Protein AF-A0A2E0WSS2-F1 (afdb_monomer)

Mean predicted aligned error: 5.49 Å

Secondary structure (DSSP, 8-state):
-HHHHHHHHHHHHH--PPPSS----TTTTTT--EEEEEESSGGGS-HHHHHHHHTTEEEEEEE--SSS------

pLDDT: mean 92.87, std 5.08, range [77.94, 98.12]

Structure (mmCIF, N/CA/C/O backbone):
data_AF-A0A2E0WSS2-F1
#
_entry.id   AF-A0A2E0WSS2-F1
#
loop_
_atom_site.group_PDB
_atom_site.id
_atom_site.type_symbol
_atom_site.label_atom_id
_atom_site.label_alt_id
_atom_site.label_comp_id
_atom_site.label_asym_id
_atom_site.label_entity_id
_atom_site.label_seq_id
_atom_site.pdbx_PDB_ins_code
_atom_site.Cartn_x
_atom_site.Cartn_y
_atom_site.Cartn_z
_atom_site.occupancy
_atom_site.B_iso_or_equiv
_atom_site.auth_seq_id
_atom_site.auth_comp_id
_atom_site.auth_asym_id
_atom_site.auth_atom_id
_atom_site.pdbx_PDB_model_num
ATOM 1 N N . HIS A 1 1 ? -33.667 17.446 12.184 1.00 78.94 1 HIS A N 1
ATOM 2 C CA . HIS A 1 1 ? -32.300 18.011 12.198 1.00 78.94 1 HIS A CA 1
ATOM 3 C C . HIS A 1 1 ? -31.512 17.522 13.419 1.00 78.94 1 HIS A C 1
ATOM 5 O O . HIS A 1 1 ? -30.490 16.874 13.232 1.00 78.94 1 HIS A O 1
ATOM 11 N N . GLU A 1 2 ? -32.024 17.690 14.646 1.00 92.88 2 GLU A N 1
ATOM 12 C CA . GLU A 1 2 ? -31.364 17.223 15.885 1.00 92.88 2 GLU A CA 1
ATOM 13 C C . GLU A 1 2 ? -31.059 15.718 15.945 1.00 92.88 2 GLU A C 1
ATOM 15 O O . GLU A 1 2 ? -29.971 15.338 16.366 1.00 92.88 2 GLU A O 1
ATOM 20 N N . ALA A 1 3 ? -31.966 14.848 15.483 1.00 90.31 3 ALA A N 1
ATOM 21 C CA . ALA A 1 3 ? -31.739 13.397 15.507 1.00 90.31 3 ALA A CA 1
ATOM 22 C C . ALA A 1 3 ? -30.512 12.971 14.676 1.00 90.31 3 ALA A C 1
ATOM 24 O O . ALA A 1 3 ? -29.719 12.141 15.117 1.00 90.31 3 ALA A O 1
ATOM 25 N N . ALA A 1 4 ? -30.311 13.586 13.504 1.00 90.81 4 ALA A N 1
ATOM 26 C CA . ALA A 1 4 ? -29.153 13.318 12.652 1.00 90.81 4 ALA A CA 1
ATOM 27 C C . ALA A 1 4 ? -27.845 13.808 13.295 1.00 90.81 4 ALA A C 1
ATOM 29 O O . ALA A 1 4 ? -26.832 13.113 13.222 1.00 90.81 4 ALA A O 1
ATOM 30 N N . ILE A 1 5 ? -27.877 14.965 13.971 1.00 93.81 5 ILE A N 1
ATOM 31 C CA . ILE A 1 5 ? -26.732 15.477 14.737 1.00 93.81 5 ILE A CA 1
ATOM 32 C C . ILE A 1 5 ? -26.401 14.501 15.867 1.00 93.81 5 ILE A C 1
ATOM 34 O O . ILE A 1 5 ? -25.267 14.045 15.964 1.00 93.81 5 ILE A O 1
ATOM 38 N N . ARG A 1 6 ? -27.395 14.096 16.662 1.00 92.50 6 ARG A N 1
ATOM 39 C CA . ARG A 1 6 ? -27.202 13.188 17.801 1.00 92.50 6 ARG A CA 1
ATOM 40 C C . ARG A 1 6 ? -26.587 11.850 17.382 1.00 92.50 6 ARG A C 1
ATOM 42 O O . ARG A 1 6 ? -25.622 11.409 17.999 1.00 92.50 6 ARG A O 1
ATOM 49 N N . VAL A 1 7 ? -27.083 11.248 16.299 1.00 89.12 7 VAL A N 1
ATOM 50 C CA . VAL A 1 7 ? -26.540 9.992 15.753 1.00 89.12 7 VAL A CA 1
ATOM 51 C C . VAL A 1 7 ? -25.117 10.175 15.214 1.00 89.12 7 VAL A C 1
ATOM 53 O O . VAL A 1 7 ? -24.265 9.315 15.434 1.00 89.12 7 VAL A O 1
ATOM 56 N N . ARG A 1 8 ? -24.812 11.292 14.538 1.00 89.12 8 ARG A N 1
ATOM 57 C CA . ARG A 1 8 ? -23.453 11.571 14.042 1.00 89.12 8 ARG A CA 1
ATOM 58 C C . ARG A 1 8 ? -22.453 11.708 15.187 1.00 89.12 8 ARG A C 1
ATOM 60 O O . ARG A 1 8 ? -21.366 11.143 15.116 1.00 89.12 8 ARG A O 1
ATOM 67 N N . GLU A 1 9 ? -22.822 12.446 16.227 1.00 91.94 9 GLU A N 1
ATOM 68 C CA . GLU A 1 9 ? -21.967 12.696 17.388 1.00 91.94 9 GLU A CA 1
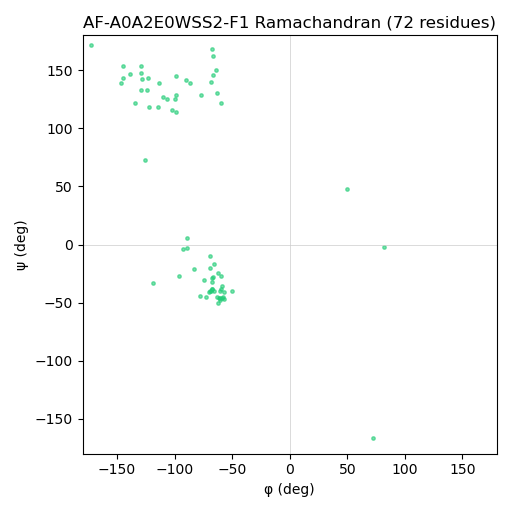ATOM 69 C C . GLU A 1 9 ? -21.744 11.415 18.206 1.00 91.94 9 GLU A C 1
ATOM 71 O O . GLU A 1 9 ? -20.612 11.119 18.586 1.00 91.94 9 GLU A O 1
ATOM 76 N N . GLN A 1 10 ? -22.782 10.588 18.369 1.00 88.81 10 GLN A N 1
ATOM 77 C CA . GLN A 1 10 ? -22.654 9.266 18.983 1.00 88.81 10 GLN A CA 1
ATOM 78 C C . GLN A 1 10 ? -21.705 8.356 18.183 1.00 88.81 10 GLN A C 1
ATOM 80 O O . GLN A 1 10 ? -20.796 7.758 18.756 1.00 88.81 10 GLN A O 1
ATOM 85 N N . ASN A 1 11 ? -21.844 8.312 16.853 1.00 84.75 11 ASN A N 1
ATOM 86 C CA . ASN A 1 11 ? -20.951 7.539 15.984 1.00 84.75 11 ASN A CA 1
ATOM 87 C C . ASN A 1 11 ? -19.514 8.081 15.952 1.00 84.75 11 ASN A C 1
ATOM 89 O O . ASN A 1 11 ? -18.583 7.309 15.735 1.00 84.75 11 ASN A O 1
ATOM 93 N N . ARG A 1 12 ? -19.305 9.387 16.173 1.00 85.56 12 ARG A N 1
ATOM 94 C CA . ARG A 1 12 ? -17.958 9.971 16.268 1.00 85.56 12 ARG A CA 1
ATOM 95 C C . ARG A 1 12 ? -17.217 9.485 17.513 1.00 85.56 12 ARG A C 1
ATOM 97 O O . ARG A 1 12 ? -16.017 9.258 17.434 1.00 85.56 12 ARG A O 1
ATOM 104 N N . LEU A 1 13 ? -17.924 9.340 18.636 1.00 81.50 13 LEU A N 1
ATOM 105 C CA . LEU A 1 13 ? -17.349 8.890 19.908 1.00 81.50 13 LEU A CA 1
ATOM 106 C C . LEU A 1 13 ? -17.120 7.377 19.940 1.00 81.50 13 LEU A C 1
ATOM 108 O O . LEU A 1 13 ? -16.071 6.928 20.385 1.00 81.50 13 LEU A O 1
ATOM 112 N N . VAL A 1 14 ? -18.093 6.597 19.464 1.00 85.56 14 VAL A N 1
ATOM 113 C CA . VAL A 1 14 ? -17.999 5.127 19.440 1.00 85.56 14 VAL A CA 1
ATOM 114 C C . VAL A 1 14 ? -17.051 4.646 18.335 1.00 85.56 14 VAL A C 1
ATOM 116 O O . VAL A 1 14 ? -16.387 3.623 18.482 1.00 85.56 14 VAL A O 1
ATOM 119 N N . GLY A 1 15 ? -16.958 5.392 17.232 1.00 80.19 15 GLY A N 1
ATOM 120 C CA . GLY A 1 15 ? -16.174 5.011 16.064 1.00 80.19 15 GLY A CA 1
ATOM 121 C C . GLY A 1 15 ? -16.807 3.861 15.276 1.00 80.19 15 GLY A C 1
ATOM 122 O O . GLY A 1 15 ? -17.977 3.514 15.447 1.00 80.19 15 GLY A O 1
ATOM 123 N N . ARG A 1 16 ? -16.026 3.273 14.365 1.00 80.25 16 ARG A N 1
ATOM 124 C CA . ARG A 1 16 ? -16.397 2.047 13.646 1.00 80.25 16 ARG A CA 1
ATOM 125 C C . ARG A 1 16 ? -15.454 0.921 14.061 1.00 80.25 16 ARG A C 1
ATOM 127 O O . ARG A 1 16 ? -14.253 1.176 14.155 1.00 80.25 16 ARG A O 1
ATOM 134 N N . PRO A 1 17 ? -15.954 -0.310 14.265 1.00 81.38 17 PRO A N 1
ATOM 135 C CA . PRO A 1 17 ? -15.080 -1.448 14.496 1.00 81.38 17 PRO A CA 1
ATOM 136 C C . PRO A 1 17 ? -14.160 -1.621 13.285 1.00 81.38 17 PRO A C 1
ATOM 138 O O . PRO A 1 17 ? -14.626 -1.756 12.151 1.00 81.38 17 PRO A O 1
ATOM 141 N N . LEU A 1 18 ? -12.849 -1.580 13.523 1.00 77.94 18 LEU A N 1
ATOM 142 C CA . LEU A 1 18 ? -11.866 -1.807 12.473 1.00 77.94 18 LEU A CA 1
ATOM 143 C C . LEU A 1 18 ? -11.771 -3.311 12.196 1.00 77.94 18 LEU A C 1
ATOM 145 O O . LEU A 1 18 ? -11.607 -4.101 13.132 1.00 77.94 18 LEU A O 1
ATOM 149 N N . PRO A 1 19 ? -11.880 -3.739 10.930 1.00 85.38 19 PRO A N 1
ATOM 150 C CA . PRO A 1 19 ? -11.738 -5.144 10.600 1.00 85.38 19 PRO A CA 1
ATOM 151 C C . PRO A 1 19 ? -10.295 -5.592 10.858 1.00 85.38 19 PRO A C 1
ATOM 153 O O . PRO A 1 19 ? -9.345 -4.854 10.609 1.00 85.38 19 PRO A O 1
ATOM 156 N N . ARG A 1 20 ? -10.112 -6.844 11.297 1.00 89.44 20 ARG A N 1
ATOM 157 C CA . ARG A 1 20 ? -8.767 -7.421 11.507 1.00 89.44 20 ARG A CA 1
ATOM 158 C C . ARG A 1 20 ? -7.946 -7.512 10.217 1.00 89.44 20 ARG A C 1
ATOM 160 O O . ARG A 1 20 ? -6.726 -7.619 10.278 1.00 89.44 20 ARG A O 1
ATOM 167 N N . ARG A 1 21 ? -8.618 -7.560 9.063 1.00 92.12 21 ARG A N 1
ATOM 168 C CA . ARG A 1 21 ? -8.038 -7.616 7.717 1.00 92.12 21 ARG A CA 1
ATOM 169 C C . ARG A 1 21 ? -8.958 -6.860 6.768 1.00 92.12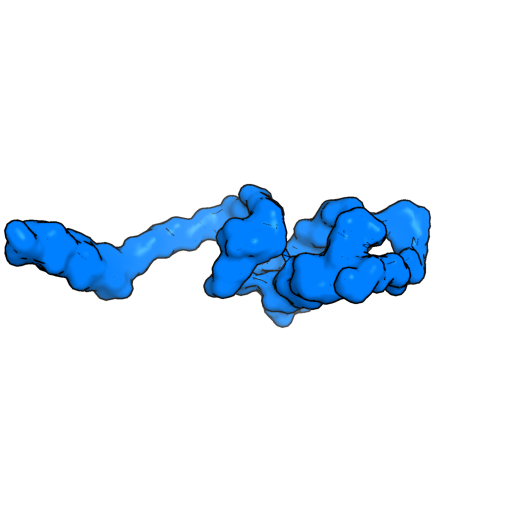 21 ARG A C 1
ATOM 171 O O . ARG A 1 21 ? -10.173 -7.022 6.852 1.00 92.12 21 ARG A O 1
ATOM 178 N N . ALA A 1 22 ? -8.388 -6.082 5.861 1.00 91.19 22 ALA A N 1
ATOM 179 C CA . ALA A 1 22 ? -9.129 -5.377 4.826 1.00 91.19 22 ALA A CA 1
ATOM 180 C C . ALA A 1 22 ? -8.373 -5.464 3.501 1.00 91.19 22 ALA A C 1
ATOM 182 O O . ALA A 1 22 ? -7.144 -5.476 3.481 1.00 91.19 22 ALA A O 1
ATOM 183 N N . VAL A 1 23 ? -9.124 -5.513 2.405 1.00 94.25 23 VAL A N 1
ATOM 184 C CA . VAL A 1 23 ? -8.603 -5.414 1.041 1.00 94.25 23 VAL A CA 1
ATOM 185 C C . VAL A 1 23 ? -9.341 -4.267 0.374 1.00 94.25 23 VAL A C 1
ATOM 187 O O . VAL A 1 23 ? -10.561 -4.160 0.485 1.00 94.25 23 VAL A O 1
ATOM 190 N N . GLY A 1 24 ? -8.607 -3.391 -0.293 1.00 93.44 24 GLY A N 1
ATOM 191 C CA . GLY A 1 24 ? -9.183 -2.230 -0.946 1.00 93.44 24 GLY A CA 1
ATOM 192 C C . GLY A 1 24 ? -8.150 -1.498 -1.779 1.00 93.44 24 GLY A C 1
ATOM 193 O O . GLY A 1 24 ? -6.957 -1.795 -1.721 1.00 93.44 24 GLY A O 1
ATOM 194 N N . SER A 1 25 ? -8.622 -0.529 -2.556 1.00 95.25 25 SER A N 1
ATOM 195 C CA . SER A 1 25 ? -7.734 0.397 -3.245 1.00 95.25 25 SER A CA 1
ATOM 196 C C . SER A 1 25 ? -6.997 1.289 -2.244 1.00 95.25 25 SER A C 1
ATOM 198 O O . SER A 1 25 ? -7.423 1.479 -1.101 1.00 95.25 25 SER A O 1
ATOM 200 N N . THR A 1 26 ? -5.910 1.897 -2.703 1.00 94.25 26 THR A N 1
ATOM 201 C CA . THR A 1 26 ? -5.127 2.888 -1.951 1.00 94.25 26 THR A CA 1
ATOM 202 C C . THR A 1 26 ? -5.992 4.001 -1.366 1.00 94.25 26 THR A C 1
ATOM 204 O O . THR A 1 26 ? -5.790 4.397 -0.221 1.00 94.25 26 THR A O 1
ATOM 207 N N . LEU A 1 27 ? -6.995 4.474 -2.112 1.00 93.00 27 LEU A N 1
ATOM 208 C CA . LEU A 1 27 ? -7.902 5.526 -1.661 1.00 93.00 27 LEU A CA 1
ATOM 209 C C . LEU A 1 27 ? -8.842 5.055 -0.544 1.00 93.00 27 LEU A C 1
ATOM 211 O O . LEU A 1 27 ? -9.052 5.794 0.413 1.00 93.00 27 LEU A O 1
ATOM 215 N N . LEU A 1 28 ? -9.378 3.835 -0.640 1.00 92.06 28 LEU A N 1
ATOM 216 C CA . LEU A 1 28 ? -10.259 3.270 0.391 1.00 92.06 28 LEU A CA 1
ATOM 217 C C . LEU A 1 28 ? -9.514 2.999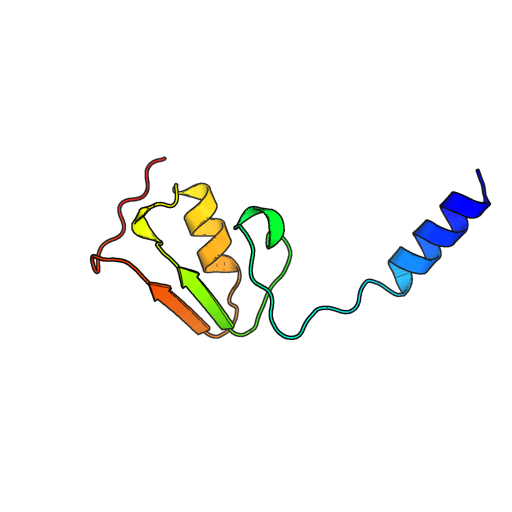 1.699 1.00 92.06 28 LEU A C 1
ATOM 219 O O . LEU A 1 28 ? -10.093 3.102 2.776 1.00 92.06 28 LEU A O 1
ATOM 223 N N . LEU A 1 29 ? -8.229 2.659 1.597 1.00 91.25 29 LEU A N 1
ATOM 224 C CA . LEU A 1 29 ? -7.360 2.400 2.742 1.00 91.25 29 LEU A CA 1
ATOM 225 C C . LEU A 1 29 ? -6.653 3.664 3.251 1.00 91.25 29 LEU A C 1
ATOM 227 O O . LEU A 1 29 ? -5.934 3.615 4.251 1.00 91.25 29 LEU A O 1
ATOM 231 N N . LYS A 1 30 ? -6.837 4.812 2.590 1.00 91.50 30 LYS A N 1
ATOM 232 C CA . LYS A 1 30 ? -6.231 6.074 3.011 1.00 91.50 30 LYS A CA 1
ATOM 233 C C . LYS A 1 30 ? -6.759 6.469 4.390 1.00 91.50 30 LYS A C 1
ATOM 235 O O . LYS A 1 30 ? -7.963 6.515 4.619 1.00 91.50 30 LYS A O 1
ATOM 240 N N . GLY A 1 31 ? -5.842 6.792 5.298 1.00 89.50 31 GLY A N 1
ATOM 241 C CA . GLY A 1 31 ? -6.177 7.142 6.682 1.00 89.50 31 GLY A CA 1
ATOM 242 C C . GLY A 1 31 ? -6.398 5.938 7.601 1.00 89.50 31 GLY A C 1
ATOM 243 O O . GLY A 1 31 ? -6.592 6.134 8.794 1.00 89.50 31 GLY A O 1
ATOM 244 N N . LEU A 1 32 ? -6.319 4.711 7.077 1.00 89.94 32 LEU A N 1
ATOM 245 C CA . LEU A 1 32 ? -6.212 3.492 7.874 1.00 89.94 32 LEU A CA 1
ATOM 246 C C . LEU A 1 32 ? -4.750 3.047 7.926 1.00 89.94 32 LEU A C 1
ATOM 248 O O . LEU A 1 32 ? -4.019 3.203 6.950 1.00 89.94 32 LEU A O 1
ATOM 252 N N . GLU A 1 33 ? -4.320 2.494 9.051 1.00 91.50 33 GLU A N 1
ATOM 253 C CA . GLU A 1 33 ? -2.975 1.949 9.243 1.00 91.50 33 GLU A CA 1
ATOM 254 C C . GLU A 1 33 ? -3.095 0.531 9.799 1.00 91.50 33 GLU A C 1
ATOM 256 O O . GLU A 1 33 ? -4.003 0.232 10.579 1.00 91.50 33 GLU A O 1
ATOM 261 N N . ALA A 1 34 ? -2.209 -0.355 9.358 1.00 93.88 34 ALA A N 1
ATOM 262 C CA . ALA A 1 34 ? -2.147 -1.738 9.791 1.00 93.88 34 ALA A CA 1
ATOM 263 C C . ALA A 1 34 ? -0.722 -2.079 10.223 1.00 93.88 34 ALA A C 1
ATOM 265 O O . ALA A 1 34 ? 0.249 -1.515 9.730 1.00 93.88 34 ALA A O 1
ATOM 266 N N . GLU A 1 35 ? -0.587 -3.060 11.111 1.00 96.00 35 GLU A N 1
ATOM 267 C CA . GLU A 1 35 ? 0.727 -3.578 11.498 1.00 96.00 35 GLU A CA 1
ATOM 268 C C . GLU A 1 35 ? 1.491 -4.151 10.293 1.00 96.00 35 GLU A 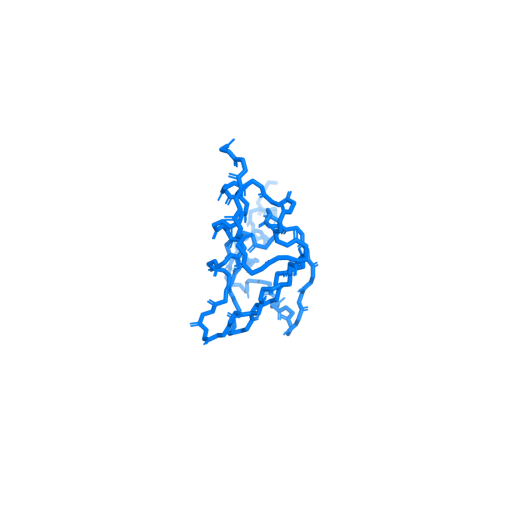C 1
ATOM 270 O O . GLU A 1 35 ? 2.698 -3.947 10.152 1.00 96.00 35 GLU A O 1
ATOM 275 N N . VAL A 1 36 ? 0.764 -4.826 9.398 1.00 96.75 36 VAL A N 1
ATOM 276 C CA . VAL A 1 36 ? 1.299 -5.452 8.188 1.00 96.75 36 VAL A CA 1
ATOM 277 C C . VAL A 1 36 ? 0.474 -5.025 6.980 1.00 96.75 36 VAL A C 1
ATOM 279 O O . VAL A 1 36 ? -0.755 -5.115 7.012 1.00 96.75 36 VAL A O 1
ATOM 282 N N . ALA A 1 37 ? 1.144 -4.618 5.901 1.00 97.19 37 ALA A N 1
ATOM 283 C CA . ALA A 1 37 ? 0.513 -4.319 4.618 1.00 97.19 37 ALA A CA 1
ATOM 284 C C . ALA A 1 37 ? 1.113 -5.160 3.480 1.00 97.19 37 ALA A C 1
ATOM 286 O O . ALA A 1 37 ? 2.316 -5.422 3.445 1.00 97.19 37 ALA A O 1
ATOM 287 N N . VAL A 1 38 ? 0.261 -5.565 2.535 1.00 98.06 38 VAL A N 1
ATOM 288 C CA . VAL A 1 38 ? 0.653 -6.289 1.318 1.00 98.06 38 VAL A CA 1
ATOM 289 C C . VAL A 1 38 ? 0.192 -5.481 0.110 1.00 98.06 38 VAL A C 1
ATOM 291 O O . VAL A 1 38 ? -1.005 -5.251 -0.058 1.00 98.06 38 VAL A O 1
ATOM 294 N N . ILE A 1 39 ? 1.134 -5.043 -0.724 1.00 97.31 39 ILE A N 1
ATOM 295 C CA . ILE A 1 39 ? 0.860 -4.289 -1.948 1.00 97.31 39 ILE A CA 1
ATOM 296 C C . ILE A 1 39 ? 0.908 -5.251 -3.128 1.00 97.31 39 ILE A C 1
ATOM 298 O O . ILE A 1 39 ? 1.965 -5.785 -3.462 1.00 97.31 39 ILE A O 1
ATOM 302 N N . LEU A 1 40 ? -0.234 -5.453 -3.775 1.00 96.88 40 LEU A N 1
ATOM 303 C CA . LEU A 1 40 ? -0.336 -6.270 -4.979 1.00 96.88 40 LEU A CA 1
ATOM 304 C C . LEU A 1 40 ? -0.126 -5.411 -6.225 1.00 96.88 40 LEU A C 1
ATOM 306 O O . LEU A 1 40 ? -0.621 -4.288 -6.289 1.00 96.88 40 LEU A O 1
ATOM 310 N N . ASN A 1 41 ? 0.569 -5.965 -7.221 1.00 94.94 41 ASN A N 1
ATOM 311 C CA . ASN A 1 41 ? 0.828 -5.324 -8.512 1.00 94.94 41 ASN A CA 1
ATOM 312 C C . ASN A 1 41 ? 1.387 -3.893 -8.380 1.00 94.94 41 ASN A C 1
ATOM 314 O O . ASN A 1 41 ? 0.908 -2.954 -9.016 1.00 94.94 41 ASN A O 1
ATOM 318 N N . ALA A 1 42 ? 2.402 -3.721 -7.529 1.00 96.69 42 ALA A N 1
ATOM 319 C CA . ALA A 1 42 ? 2.935 -2.402 -7.189 1.00 96.69 42 ALA A CA 1
ATOM 320 C C . ALA A 1 42 ? 3.472 -1.628 -8.407 1.00 96.69 42 ALA A C 1
ATOM 322 O O . ALA A 1 42 ? 3.423 -0.403 -8.423 1.00 96.69 42 ALA A O 1
ATOM 323 N N . SER A 1 43 ? 3.923 -2.331 -9.451 1.00 96.00 43 SER A N 1
ATOM 324 C CA . SER A 1 43 ? 4.399 -1.732 -10.705 1.00 96.00 43 SER A CA 1
ATOM 325 C C . SER A 1 43 ? 3.318 -1.002 -11.509 1.00 96.00 43 SER A C 1
ATOM 327 O O . SER A 1 43 ? 3.663 -0.226 -12.392 1.00 96.00 43 SER A O 1
ATOM 329 N N . ALA A 1 44 ? 2.033 -1.243 -11.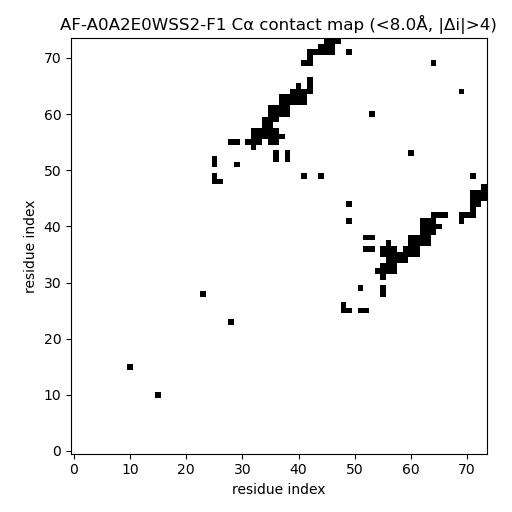233 1.00 95.81 44 ALA A N 1
ATOM 330 C CA . ALA A 1 44 ? 0.920 -0.574 -11.909 1.00 95.81 44 ALA A CA 1
ATOM 331 C C . ALA A 1 44 ? 0.434 0.695 -11.185 1.00 95.81 44 ALA A C 1
ATOM 333 O O . ALA A 1 44 ? -0.482 1.359 -11.668 1.00 95.81 44 ALA A O 1
ATOM 334 N N . LEU A 1 45 ? 0.997 1.018 -10.016 1.00 96.62 45 LEU A N 1
ATOM 335 C CA . LEU A 1 45 ? 0.615 2.200 -9.247 1.00 96.62 45 LEU A CA 1
ATOM 336 C C . LEU A 1 45 ? 1.403 3.430 -9.713 1.00 96.62 45 LEU A C 1
ATOM 338 O O . LEU A 1 45 ? 2.613 3.355 -9.924 1.00 96.62 45 LEU A O 1
ATOM 342 N N . ASP A 1 46 ? 0.725 4.575 -9.803 1.00 96.94 46 ASP A N 1
ATOM 343 C CA . ASP A 1 46 ? 1.395 5.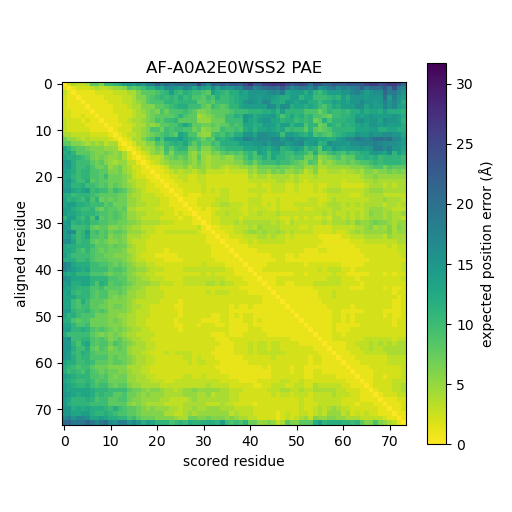876 -9.895 1.00 96.94 46 ASP A CA 1
ATOM 344 C C . ASP A 1 46 ? 2.125 6.229 -8.587 1.00 96.94 46 ASP A C 1
ATOM 346 O O . ASP A 1 46 ? 1.935 5.592 -7.542 1.00 96.94 46 ASP A O 1
ATOM 350 N N . ALA A 1 47 ? 2.960 7.266 -8.629 1.00 97.00 47 ALA A N 1
ATOM 351 C CA . ALA A 1 47 ? 3.813 7.656 -7.512 1.00 97.00 47 ALA A CA 1
ATOM 352 C C . ALA A 1 47 ? 3.012 7.988 -6.240 1.00 97.00 47 ALA A C 1
ATOM 354 O O . ALA A 1 47 ? 3.434 7.663 -5.126 1.00 97.00 47 ALA A O 1
ATOM 355 N N . ARG A 1 48 ? 1.828 8.595 -6.383 1.00 96.56 48 ARG A N 1
ATOM 356 C CA . ARG A 1 48 ? 0.980 9.000 -5.250 1.00 96.56 48 ARG A CA 1
ATOM 357 C C . ARG A 1 48 ? 0.332 7.790 -4.594 1.00 96.56 48 ARG A C 1
ATOM 359 O O . ARG A 1 48 ? 0.321 7.672 -3.369 1.00 96.56 48 ARG A O 1
ATOM 366 N N . ASN A 1 49 ? -0.207 6.891 -5.403 1.00 97.00 49 ASN A N 1
ATOM 367 C CA . ASN A 1 49 ? -0.856 5.677 -4.946 1.00 97.00 49 ASN A CA 1
ATOM 368 C C . ASN A 1 49 ? 0.158 4.705 -4.346 1.00 97.00 49 ASN A C 1
ATOM 370 O O . ASN A 1 49 ? -0.111 4.143 -3.284 1.00 97.00 49 ASN A O 1
ATOM 374 N N . LEU A 1 50 ? 1.340 4.573 -4.951 1.00 96.94 50 LEU A N 1
ATOM 375 C CA . LEU A 1 50 ? 2.426 3.774 -4.397 1.00 96.94 50 LEU A CA 1
ATOM 376 C C . LEU A 1 50 ? 2.866 4.311 -3.028 1.00 96.94 50 LEU A C 1
ATOM 378 O O . LEU A 1 50 ? 2.944 3.541 -2.072 1.00 96.94 50 LEU A O 1
ATOM 382 N N . TYR A 1 51 ? 3.050 5.628 -2.893 1.00 96.25 51 TYR A N 1
ATOM 383 C CA . TYR A 1 51 ? 3.365 6.258 -1.607 1.00 96.25 51 TYR A CA 1
ATOM 384 C C . TYR A 1 51 ? 2.305 5.959 -0.535 1.00 96.25 51 TYR A C 1
ATOM 386 O O . TYR A 1 51 ? 2.627 5.563 0.590 1.00 96.25 51 TYR A O 1
ATOM 394 N N . VAL A 1 52 ? 1.020 6.106 -0.876 1.00 97.19 52 VAL A N 1
ATOM 395 C CA . VAL A 1 52 ? -0.068 5.797 0.061 1.00 97.19 52 VAL A CA 1
ATOM 396 C C . VAL A 1 52 ? -0.021 4.328 0.465 1.00 97.19 52 VAL A C 1
ATOM 398 O O . VAL A 1 52 ? -0.076 4.051 1.661 1.00 97.19 52 VAL A O 1
ATOM 401 N N . ALA A 1 53 ? 0.121 3.407 -0.493 1.00 96.81 53 ALA A N 1
ATOM 402 C CA . ALA A 1 53 ? 0.169 1.968 -0.248 1.00 96.81 53 ALA A CA 1
ATOM 403 C C . ALA A 1 53 ? 1.323 1.580 0.691 1.00 96.81 53 ALA A C 1
ATOM 405 O O . ALA A 1 53 ? 1.115 0.841 1.654 1.00 96.81 53 ALA A O 1
ATOM 406 N N . MET A 1 54 ? 2.522 2.120 0.447 1.00 96.38 54 MET A N 1
ATOM 407 C CA . MET A 1 54 ? 3.726 1.809 1.224 1.00 96.38 54 MET A CA 1
ATOM 408 C C . MET A 1 54 ? 3.642 2.330 2.661 1.00 96.38 54 MET A C 1
ATOM 410 O O . MET A 1 54 ? 4.196 1.721 3.568 1.00 96.38 54 MET A O 1
ATOM 414 N N . THR A 1 55 ? 2.905 3.419 2.885 1.00 96.19 55 THR A N 1
ATOM 415 C CA . THR A 1 55 ? 2.727 4.029 4.213 1.00 96.19 55 THR A CA 1
ATOM 416 C C . THR A 1 55 ? 1.541 3.467 4.997 1.00 96.19 55 THR A C 1
ATOM 418 O O . THR A 1 55 ? 1.212 3.999 6.054 1.00 96.19 55 THR A O 1
ATOM 421 N N . ARG A 1 56 ? 0.847 2.432 4.498 1.00 95.31 56 ARG A N 1
ATOM 422 C CA . ARG A 1 56 ? -0.243 1.784 5.255 1.00 95.31 56 ARG A CA 1
ATOM 423 C C . ARG A 1 56 ? 0.254 0.741 6.262 1.00 95.31 56 ARG A C 1
ATOM 425 O O . ARG A 1 56 ? -0.502 0.409 7.169 1.00 95.31 56 ARG A O 1
ATOM 432 N N . GLY A 1 57 ? 1.464 0.202 6.086 1.00 95.56 57 GLY A N 1
ATOM 433 C CA . GLY A 1 57 ? 2.058 -0.811 6.967 1.00 95.56 57 GLY A CA 1
ATOM 434 C C . GLY A 1 57 ? 3.041 -0.193 7.958 1.00 95.56 57 GLY A C 1
ATOM 435 O O . GLY A 1 57 ? 3.976 0.480 7.536 1.00 95.56 57 GLY A O 1
ATOM 436 N N . SER A 1 58 ? 2.849 -0.428 9.256 1.00 95.75 58 SER A N 1
ATOM 437 C CA . SER A 1 58 ? 3.642 0.219 10.312 1.00 95.75 58 SER A CA 1
ATOM 438 C C . SER A 1 58 ? 4.821 -0.605 10.820 1.00 95.75 58 SER A C 1
ATOM 440 O O . SER A 1 58 ? 5.815 -0.037 11.267 1.00 95.75 58 SER A O 1
ATOM 442 N N . LYS A 1 59 ? 4.746 -1.940 10.737 1.00 97.50 59 LYS A N 1
ATOM 443 C CA . LYS A 1 59 ? 5.831 -2.840 11.165 1.00 97.50 59 LYS A CA 1
ATOM 444 C C . LYS A 1 59 ? 6.388 -3.701 10.042 1.00 97.50 59 LYS A C 1
ATOM 446 O O . LYS A 1 59 ? 7.569 -4.030 10.066 1.00 97.50 59 LYS A O 1
ATOM 451 N N . ASN A 1 60 ? 5.559 -4.098 9.078 1.00 97.94 60 ASN A N 1
ATOM 452 C CA . ASN A 1 60 ? 6.001 -4.914 7.950 1.00 97.94 60 ASN A CA 1
ATOM 453 C C . ASN A 1 60 ? 5.254 -4.542 6.661 1.00 97.94 60 ASN A C 1
ATOM 455 O O . ASN A 1 60 ? 4.054 -4.253 6.676 1.00 97.94 60 ASN A O 1
ATOM 459 N N . LEU A 1 61 ? 5.971 -4.577 5.541 1.00 97.50 61 LEU A N 1
ATOM 460 C CA . LEU A 1 61 ? 5.464 -4.277 4.213 1.00 97.50 61 LEU A CA 1
ATOM 461 C C . LEU A 1 61 ? 5.944 -5.347 3.230 1.00 97.50 61 LEU A C 1
ATOM 463 O O . LEU A 1 61 ? 7.142 -5.532 3.038 1.00 97.50 61 LEU A O 1
ATOM 467 N N . THR A 1 62 ? 5.009 -6.027 2.572 1.00 98.12 62 THR A N 1
ATOM 468 C CA . THR A 1 62 ? 5.306 -6.945 1.465 1.00 98.12 62 THR A CA 1
ATOM 469 C C . THR A 1 62 ? 4.879 -6.309 0.151 1.00 98.12 62 THR A C 1
ATOM 471 O O . THR A 1 62 ? 3.725 -5.914 -0.001 1.00 98.12 62 THR A O 1
ATOM 474 N N . VAL A 1 63 ? 5.798 -6.217 -0.807 1.00 97.62 63 VAL A N 1
ATOM 475 C CA . VAL A 1 63 ? 5.551 -5.596 -2.112 1.00 97.62 63 VAL A CA 1
ATOM 476 C C . VAL A 1 63 ? 5.649 -6.658 -3.199 1.00 97.62 63 VAL A C 1
ATOM 478 O O . VAL A 1 63 ? 6.696 -7.272 -3.379 1.00 97.62 63 VAL A O 1
ATOM 481 N N . CYS A 1 64 ? 4.554 -6.877 -3.924 1.00 97.88 64 CYS A N 1
ATOM 482 C CA . CYS A 1 64 ? 4.491 -7.827 -5.027 1.00 97.88 64 CYS A CA 1
ATOM 483 C C . CYS A 1 64 ? 4.564 -7.079 -6.361 1.00 97.88 64 CYS A C 1
ATOM 485 O O . CYS A 1 64 ? 3.664 -6.309 -6.711 1.00 97.88 64 CYS A O 1
ATOM 487 N N . ALA A 1 65 ? 5.629 -7.339 -7.113 1.00 96.69 65 ALA A N 1
ATOM 488 C CA . ALA A 1 65 ? 5.889 -6.763 -8.424 1.00 96.69 65 ALA A CA 1
ATOM 489 C C . ALA A 1 65 ? 6.589 -7.794 -9.331 1.00 96.69 65 ALA A C 1
ATOM 491 O O . ALA A 1 65 ? 7.281 -8.671 -8.813 1.00 96.69 65 ALA A O 1
ATOM 492 N N . PRO A 1 66 ? 6.455 -7.699 -10.668 1.00 96.50 66 PRO A N 1
ATOM 493 C CA . PRO A 1 66 ? 7.170 -8.577 -11.601 1.00 96.50 66 PRO A CA 1
ATOM 494 C C . PRO A 1 66 ? 8.688 -8.336 -11.650 1.00 96.50 66 PRO A C 1
ATOM 496 O O . PRO A 1 66 ? 9.434 -9.194 -12.109 1.00 96.50 66 PRO A O 1
ATOM 499 N N . SER A 1 67 ? 9.139 -7.158 -11.212 1.00 95.25 67 SER A N 1
ATOM 500 C CA . SER A 1 67 ? 10.537 -6.718 -11.217 1.00 95.25 67 SER A CA 1
ATOM 501 C C . SER A 1 67 ? 10.924 -6.204 -9.827 1.00 95.25 67 SER A C 1
ATOM 503 O O . SER A 1 67 ? 10.075 -5.616 -9.151 1.00 95.25 67 SER A O 1
ATOM 505 N N . PRO A 1 68 ? 12.193 -6.362 -9.399 1.00 95.31 68 PRO A N 1
ATOM 506 C CA . PRO A 1 68 ? 12.681 -5.795 -8.142 1.00 95.31 68 PRO A CA 1
ATOM 507 C C . PRO A 1 68 ? 12.788 -4.260 -8.162 1.00 95.31 68 PRO A C 1
ATOM 509 O O . PRO A 1 68 ? 13.018 -3.656 -7.118 1.00 95.31 68 PRO A O 1
ATOM 512 N N . VAL A 1 69 ? 12.632 -3.622 -9.328 1.00 95.94 69 VAL A N 1
ATOM 513 C CA . VAL A 1 69 ? 12.679 -2.162 -9.483 1.00 95.94 69 VAL A CA 1
ATOM 514 C C . VAL A 1 69 ? 11.286 -1.628 -9.811 1.00 95.94 69 VAL A C 1
ATOM 516 O O . VAL A 1 69 ? 10.653 -2.066 -10.773 1.00 95.94 69 VAL A O 1
ATOM 519 N N . LEU A 1 70 ? 10.825 -0.648 -9.028 1.00 96.12 70 LEU A N 1
ATOM 520 C CA . LEU A 1 70 ? 9.597 0.103 -9.287 1.00 96.12 70 LEU A CA 1
ATOM 521 C C . LEU A 1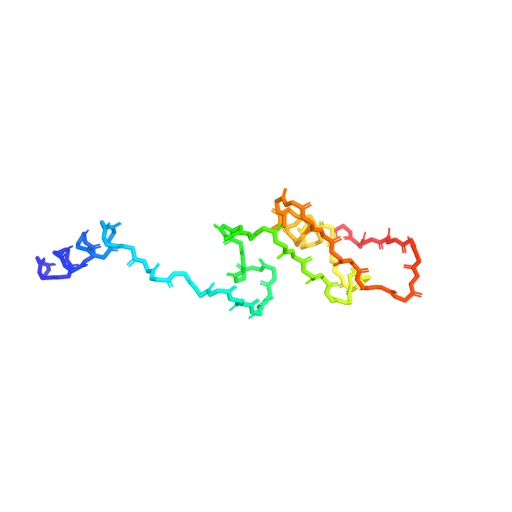 70 ? 9.936 1.434 -9.960 1.00 96.12 70 LEU A C 1
ATOM 523 O O . LEU A 1 70 ? 10.752 2.195 -9.447 1.00 96.12 70 LEU A O 1
ATOM 527 N N . ASN A 1 71 ? 9.278 1.722 -11.082 1.00 95.69 71 ASN A N 1
ATOM 528 C CA . ASN A 1 71 ? 9.381 2.997 -11.790 1.00 95.69 71 ASN A CA 1
ATOM 529 C C . ASN A 1 71 ? 7.972 3.581 -11.990 1.00 95.69 71 ASN A C 1
ATOM 531 O O . ASN A 1 71 ? 7.413 3.461 -13.083 1.00 95.69 71 ASN A O 1
ATOM 535 N N . PRO A 1 72 ? 7.341 4.094 -10.919 1.00 94.56 72 PRO A N 1
ATOM 536 C CA . PRO A 1 72 ? 5.974 4.582 -10.994 1.00 94.56 72 PRO A CA 1
ATOM 537 C C . PRO A 1 72 ? 5.899 5.861 -11.847 1.00 94.56 72 PRO A C 1
ATOM 539 O O . PRO A 1 72 ? 6.763 6.733 -11.711 1.00 94.56 72 PRO A O 1
ATOM 542 N N . PRO A 1 73 ? 4.868 6.019 -12.695 1.00 93.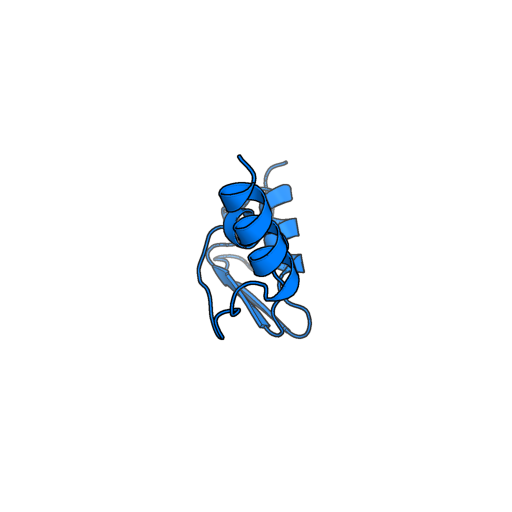25 73 PRO A N 1
ATOM 543 C CA . PRO A 1 73 ? 4.609 7.294 -13.353 1.00 93.25 73 PRO A CA 1
ATOM 544 C C . PRO A 1 73 ? 4.253 8.374 -12.317 1.00 93.25 73 PRO A C 1
ATOM 546 O O . PRO A 1 73 ? 3.710 8.065 -11.252 1.00 93.25 73 PRO A O 1
ATOM 549 N N . ILE A 1 74 ? 4.583 9.630 -12.631 1.00 87.25 74 ILE A N 1
ATOM 550 C CA . ILE A 1 74 ? 4.287 10.810 -11.794 1.00 87.25 74 ILE A CA 1
ATOM 551 C C . ILE A 1 74 ? 2.783 11.093 -11.761 1.00 87.25 74 ILE A C 1
ATOM 553 O O . ILE A 1 74 ? 2.163 11.060 -12.847 1.00 87.25 74 ILE A O 1
#

Nearest PDB structures (foldseek):
  3qoc-assembly4_D  TM=4.624E-01  e=5.815E+00  Corynebacterium diphtheriae
  4n0o-assembly3_E  TM=4.378E-01  e=4.723E+00  Equine arteritis virus Bucyrus

Foldseek 3Di:
DVVVVVVVVVCVVVPDDDDLDDDDFLVVCQPAADCEAEAAQLLAAAPVRNVSRQRRHDNYYHYDHPDPDHDHHD

Solvent-accessible surface area (backb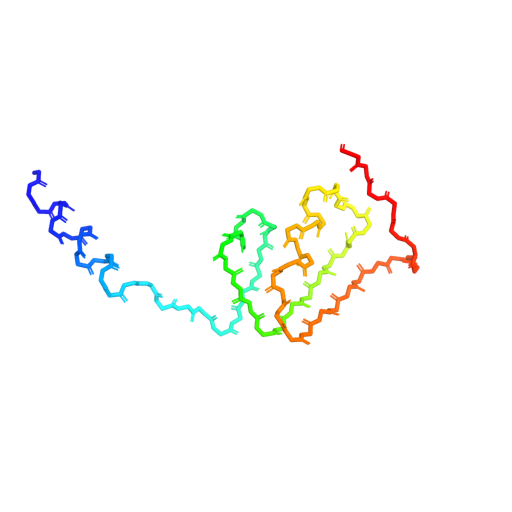one atoms only — not comparable to full-atom values): 4668 Å² total; per-residue (Å²): 113,67,68,61,50,54,53,51,54,51,44,66,74,73,52,74,90,76,70,98,71,86,86,72,56,50,75,76,44,56,94,52,76,37,62,64,31,77,40,74,59,50,64,77,30,39,45,67,49,40,51,50,49,64,68,25,23,76,76,38,76,47,79,40,53,100,53,100,71,79,79,49,52,128

Radius of gyration: 16.61 Å; Cα contacts (8 Å, |Δi|>4): 80; chains: 1; bounding box: 45×27×33 Å

Sequence (74 aa):
HEAAIRVREQNRLVGRPLPRRAVGSTLLLKGLEAEVAVILNASALDARNLYVAMTRGSKNLTVCAPSPVLNPPI